Protein AF-A0AAV4HZ82-F1 (afdb_monomer_lite)

Structure (mmCIF, N/CA/C/O backbone):
data_AF-A0AAV4HZ82-F1
#
_entry.id   AF-A0AAV4HZ82-F1
#
loop_
_atom_site.group_PDB
_atom_site.id
_atom_site.type_symbol
_atom_site.label_atom_id
_atom_site.label_alt_id
_atom_site.label_comp_id
_atom_site.label_asym_id
_atom_site.label_entity_id
_atom_site.label_seq_id
_atom_site.pdbx_PDB_ins_code
_atom_site.Cartn_x
_atom_site.Cartn_y
_atom_site.Cartn_z
_atom_site.occupancy
_atom_site.B_iso_or_equiv
_atom_site.auth_seq_id
_atom_site.auth_comp_id
_atom_site.auth_asym_id
_atom_site.auth_atom_id
_atom_site.pdbx_PDB_model_num
ATOM 1 N N . MET A 1 1 ? 0.304 13.715 6.489 1.00 41.97 1 MET A N 1
ATOM 2 C CA . MET A 1 1 ? 0.131 13.708 7.959 1.00 41.97 1 MET A CA 1
ATOM 3 C C . MET A 1 1 ? -0.253 12.299 8.373 1.00 41.97 1 MET A C 1
ATOM 5 O O . MET A 1 1 ? -1.152 11.740 7.761 1.00 41.97 1 MET A O 1
ATOM 9 N N . CYS A 1 2 ? 0.476 11.696 9.315 1.00 39.00 2 CYS A N 1
ATOM 10 C CA . CYS A 1 2 ? 0.215 10.328 9.774 1.00 39.00 2 CYS A CA 1
ATOM 11 C C . CYS A 1 2 ? -1.139 10.253 10.516 1.00 39.00 2 CYS A C 1
ATOM 13 O O . CYS A 1 2 ? -1.370 11.105 11.379 1.00 39.00 2 CYS A O 1
ATOM 15 N N . PRO A 1 3 ? -1.995 9.240 10.267 1.00 57.38 3 PRO A N 1
ATOM 16 C CA . PRO A 1 3 ? -3.282 9.048 10.962 1.00 57.38 3 PRO A CA 1
ATOM 17 C C . PRO A 1 3 ? -3.164 8.968 12.496 1.00 57.38 3 PRO A C 1
ATOM 19 O O . PRO A 1 3 ? -4.107 9.258 13.232 1.00 57.38 3 PRO A O 1
ATOM 22 N N . TYR A 1 4 ? -1.971 8.628 12.982 1.00 49.06 4 TYR A N 1
ATOM 23 C CA . TYR A 1 4 ? -1.605 8.566 14.395 1.00 49.06 4 TYR A CA 1
ATOM 24 C C . TYR A 1 4 ? -1.688 9.912 15.123 1.00 49.06 4 TYR A C 1
ATOM 26 O O . TYR A 1 4 ? -2.013 9.948 16.306 1.00 49.06 4 TYR A O 1
ATOM 34 N N . MET A 1 5 ? -1.453 11.027 14.425 1.00 52.53 5 MET A N 1
ATOM 35 C CA . MET A 1 5 ? -1.506 12.358 15.044 1.00 52.53 5 MET A CA 1
ATOM 36 C C . MET A 1 5 ? -2.944 12.848 15.250 1.00 52.53 5 MET A C 1
ATOM 38 O O . MET A 1 5 ? -3.219 13.529 16.235 1.00 52.53 5 MET A O 1
ATOM 42 N N . TYR A 1 6 ? -3.872 12.455 14.370 1.00 54.09 6 TYR A N 1
ATOM 43 C CA . TYR A 1 6 ? -5.297 12.768 14.523 1.00 54.09 6 TYR A CA 1
ATOM 44 C C . TYR A 1 6 ? -5.910 12.021 15.712 1.00 54.09 6 TYR A C 1
ATOM 46 O O . TYR A 1 6 ? -6.652 12.609 16.492 1.00 54.09 6 TYR A O 1
ATOM 54 N N . ASN A 1 7 ? -5.527 10.759 15.920 1.00 55.31 7 ASN A N 1
ATOM 55 C CA . ASN A 1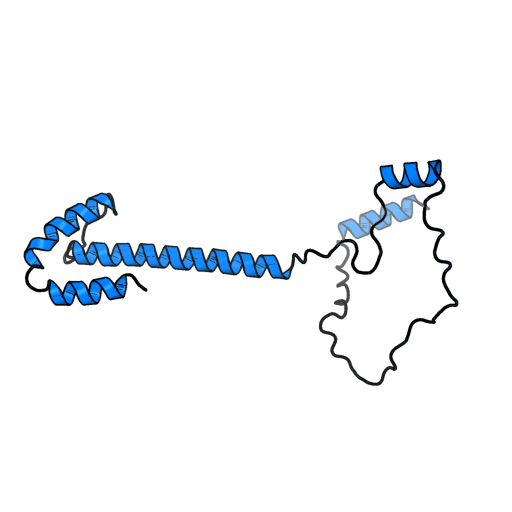 7 ? -5.998 9.976 17.061 1.00 55.31 7 ASN A CA 1
ATOM 56 C C . ASN A 1 7 ? -5.443 10.492 18.395 1.00 55.31 7 ASN A C 1
ATOM 58 O O . ASN A 1 7 ? -6.182 10.535 19.371 1.00 55.31 7 ASN A O 1
ATOM 62 N N . PHE A 1 8 ? -4.190 10.951 18.459 1.00 54.66 8 PHE A N 1
ATOM 63 C CA . PHE A 1 8 ? -3.612 11.454 19.714 1.00 54.66 8 PHE A CA 1
ATOM 64 C C . PHE A 1 8 ? -4.303 12.735 20.219 1.00 54.66 8 PHE A C 1
ATOM 66 O O . PHE A 1 8 ? -4.515 12.899 21.419 1.00 54.66 8 PHE A O 1
ATOM 73 N N . LEU A 1 9 ? -4.708 13.623 19.304 1.00 52.38 9 LEU A N 1
ATOM 74 C CA . LEU A 1 9 ? -5.463 14.836 19.637 1.00 52.38 9 LEU A CA 1
ATOM 75 C C . LEU A 1 9 ? -6.944 14.544 19.927 1.00 52.38 9 LEU A C 1
ATOM 77 O O . LEU A 1 9 ? -7.509 15.136 20.843 1.00 52.38 9 LEU A O 1
ATOM 81 N N . TYR A 1 10 ? -7.556 13.598 19.209 1.00 55.47 10 TYR A N 1
ATOM 82 C CA . TYR A 1 10 ? -8.950 13.195 19.424 1.00 55.47 10 TYR A CA 1
ATOM 83 C C . TYR A 1 10 ? -9.133 12.434 20.749 1.00 55.47 10 TYR A C 1
ATOM 85 O O . TYR A 1 10 ? -10.055 12.724 21.502 1.00 55.47 10 TYR A O 1
ATOM 93 N N . THR A 1 11 ? -8.197 11.548 21.111 1.00 56.03 11 THR A N 1
ATOM 94 C CA . THR A 1 11 ? -8.237 10.800 22.386 1.00 56.03 11 THR A CA 1
ATOM 95 C C . THR A 1 11 ? -8.098 11.733 23.597 1.00 56.03 11 THR A C 1
ATOM 97 O O . THR A 1 11 ? -8.746 11.520 24.614 1.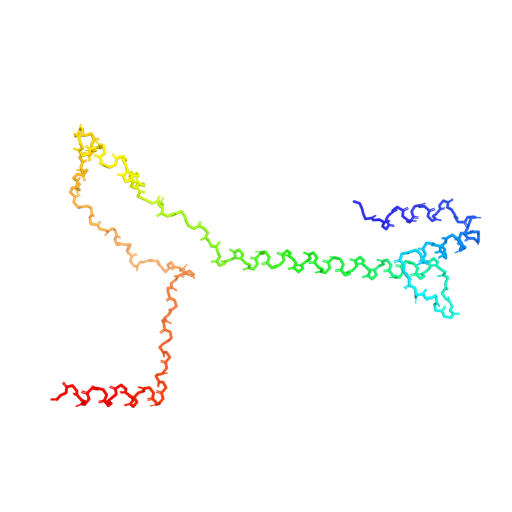00 56.03 11 THR A O 1
ATOM 100 N N . ARG A 1 12 ? -7.322 12.823 23.481 1.00 58.78 12 ARG A N 1
ATOM 101 C CA . ARG A 1 12 ? -7.175 13.822 24.555 1.00 58.78 12 ARG A CA 1
ATOM 102 C C . ARG A 1 12 ? -8.431 14.681 24.761 1.00 58.78 12 ARG A C 1
ATOM 104 O O . ARG A 1 12 ? -8.634 15.181 25.860 1.00 58.78 12 ARG A O 1
ATOM 111 N N . LEU A 1 13 ? -9.260 14.849 23.727 1.00 55.94 13 LEU A N 1
ATOM 112 C CA . LEU A 1 13 ? -10.523 15.598 23.790 1.00 55.94 13 LEU A CA 1
ATOM 113 C C . LEU A 1 13 ? -11.740 14.716 24.140 1.00 55.94 13 LEU A C 1
ATOM 115 O O . LEU A 1 13 ? -12.735 15.243 24.624 1.00 55.94 13 LEU A O 1
ATOM 119 N N . LEU A 1 14 ? -11.659 13.393 23.949 1.00 57.38 14 LEU A N 1
ATOM 120 C CA . LEU A 1 14 ? -12.738 12.420 24.211 1.00 57.38 14 LEU A CA 1
ATOM 121 C C . LEU A 1 14 ? -12.514 11.518 25.433 1.00 57.38 14 LEU A C 1
ATOM 123 O O . LEU A 1 14 ? -13.230 10.536 25.599 1.00 57.38 14 LEU A O 1
ATOM 127 N N . GLN A 1 15 ? -11.566 11.846 26.314 1.00 58.09 15 GLN A N 1
ATOM 128 C CA . GLN A 1 15 ? -11.259 11.051 27.515 1.00 58.09 15 GLN A CA 1
ATOM 129 C C . GLN A 1 15 ? -12.496 10.768 28.397 1.00 58.09 15 GLN A C 1
ATOM 131 O O . GLN A 1 15 ? -12.548 9.739 29.060 1.00 58.09 15 GLN A O 1
ATOM 136 N N . HIS A 1 16 ? -13.506 11.644 28.378 1.00 58.19 16 HIS A N 1
ATOM 137 C CA . HIS A 1 16 ? -14.744 11.493 29.156 1.00 58.19 16 HIS A CA 1
ATOM 138 C C . HIS A 1 16 ? -15.820 10.605 28.507 1.00 58.19 16 HIS A C 1
ATOM 140 O O . HIS A 1 16 ? -16.823 10.334 29.150 1.00 58.19 16 HIS A O 1
ATOM 146 N N . PHE A 1 17 ? -15.629 10.153 27.263 1.00 57.34 17 PHE A N 1
ATOM 147 C CA . PHE A 1 17 ? -16.587 9.317 26.518 1.00 57.34 17 PHE A CA 1
ATOM 148 C C . PHE A 1 17 ? -16.058 7.898 26.254 1.00 57.34 17 PHE A C 1
ATOM 150 O O . PHE A 1 17 ? -16.637 7.149 25.472 1.00 57.34 17 PHE A O 1
ATOM 157 N N . LEU A 1 18 ? -14.924 7.535 26.864 1.00 60.12 18 LEU A N 1
ATOM 158 C CA . LEU A 1 18 ? -14.208 6.299 26.547 1.00 60.12 18 LEU A CA 1
ATOM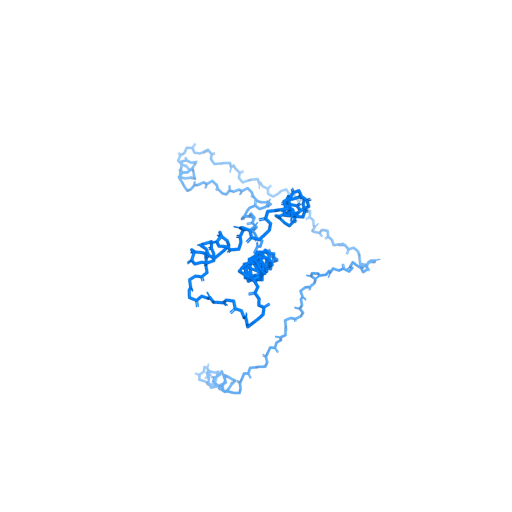 159 C C . LEU A 1 18 ? -14.993 5.033 26.913 1.00 60.12 18 LEU A C 1
ATOM 161 O O . LEU A 1 18 ? -14.929 4.070 26.153 1.00 60.12 18 LEU A O 1
ATOM 165 N N . GLU A 1 19 ? -15.764 5.049 28.000 1.00 56.62 19 GLU A N 1
ATOM 166 C CA . GLU A 1 19 ? -16.558 3.891 28.442 1.00 56.62 19 GLU A CA 1
ATOM 167 C C . GLU A 1 19 ? -17.698 3.560 27.460 1.00 56.62 19 GLU A C 1
ATOM 169 O O . GLU A 1 19 ? -17.884 2.396 27.120 1.00 56.62 19 GLU A O 1
ATOM 174 N N . ASP A 1 20 ? -18.354 4.570 26.878 1.00 61.81 20 ASP A N 1
ATOM 175 C CA . ASP A 1 20 ? -19.425 4.383 25.880 1.00 61.81 20 ASP A CA 1
ATOM 176 C C . ASP A 1 20 ? -18.898 4.064 24.467 1.00 61.81 20 ASP A C 1
ATOM 178 O O . ASP A 1 20 ? -19.662 3.733 23.556 1.00 61.81 20 ASP A O 1
ATOM 182 N N . THR A 1 21 ? -17.587 4.191 24.232 1.00 72.31 21 THR A N 1
ATOM 183 C CA . THR A 1 21 ? -17.022 3.982 22.890 1.00 72.31 21 THR A CA 1
ATOM 184 C C . THR A 1 21 ? -16.688 2.530 22.572 1.00 72.31 21 THR A C 1
ATOM 186 O O . THR A 1 21 ? -16.540 2.211 21.391 1.00 72.31 21 THR A O 1
ATOM 189 N N . ASP A 1 22 ? -16.583 1.639 23.561 1.00 80.62 22 ASP A N 1
ATOM 190 C CA . ASP A 1 22 ? -16.104 0.268 23.329 1.00 80.62 22 ASP A CA 1
ATOM 191 C C . ASP A 1 22 ? -17.068 -0.552 22.445 1.00 80.62 22 ASP A C 1
ATOM 193 O O . ASP A 1 22 ? -16.632 -1.215 21.503 1.00 80.62 22 ASP A O 1
ATOM 197 N N . GLU A 1 23 ? -18.387 -0.376 22.606 1.00 82.19 23 GLU A N 1
ATOM 198 C CA . GLU A 1 23 ? -19.404 -0.980 21.723 1.00 82.19 23 GLU A CA 1
ATOM 199 C C . GLU A 1 23 ? -19.315 -0.484 20.265 1.00 82.19 23 GLU A C 1
ATOM 201 O O . GLU A 1 23 ? -19.648 -1.193 19.307 1.00 82.19 23 GLU A O 1
ATOM 206 N N . LEU A 1 24 ? -18.884 0.766 20.058 1.00 83.06 24 LEU A N 1
ATOM 207 C CA . LEU A 1 24 ? -18.675 1.315 18.715 1.00 83.06 24 LEU A CA 1
ATOM 208 C C . LEU A 1 24 ? -17.424 0.710 18.070 1.00 83.06 24 LEU A C 1
ATOM 210 O O . LEU A 1 24 ? -17.435 0.413 16.870 1.00 83.06 24 LEU A O 1
ATOM 214 N N . TRP A 1 25 ? -16.368 0.496 18.860 1.00 86.12 25 TRP A N 1
ATOM 215 C CA . TRP A 1 25 ? -15.159 -0.195 18.413 1.00 86.12 25 TRP A CA 1
ATOM 216 C C . TRP A 1 25 ? -15.438 -1.655 18.069 1.00 86.12 25 TRP A C 1
ATOM 218 O O . TRP A 1 25 ? -14.931 -2.123 17.052 1.00 86.12 25 TRP A O 1
ATOM 228 N N . GLU A 1 26 ? -16.304 -2.340 18.818 1.00 86.12 26 GLU A N 1
ATOM 229 C CA . GLU A 1 26 ? -16.758 -3.691 18.479 1.00 86.12 26 GLU A CA 1
ATOM 230 C C . GLU A 1 26 ? -17.369 -3.737 17.071 1.00 86.12 26 GLU A C 1
ATOM 232 O O . GLU A 1 26 ? -16.913 -4.495 16.210 1.00 86.12 26 GLU A O 1
ATOM 237 N N . LYS A 1 27 ? -18.359 -2.878 16.789 1.00 86.25 27 LYS A N 1
ATOM 238 C CA . LYS A 1 27 ? -19.019 -2.814 15.469 1.00 86.25 27 LYS A CA 1
ATOM 239 C C . LYS A 1 27 ? -18.022 -2.524 14.346 1.00 86.25 27 LYS A C 1
ATOM 241 O O . LYS A 1 27 ? -18.116 -3.097 13.256 1.00 86.25 27 LYS A O 1
ATOM 246 N N . LEU A 1 28 ? -17.051 -1.646 14.601 1.00 85.88 28 LEU A N 1
ATOM 247 C CA . LEU A 1 28 ? -15.992 -1.328 13.648 1.00 85.88 28 LEU A CA 1
ATOM 248 C C . LEU A 1 28 ? -15.066 -2.529 13.403 1.00 85.88 28 LEU A C 1
ATOM 250 O O . LEU A 1 28 ? -14.759 -2.841 12.251 1.00 85.88 28 LEU A O 1
ATOM 254 N N . CYS A 1 29 ? -14.664 -3.229 14.462 1.00 87.88 29 CYS A N 1
ATOM 255 C CA . CYS A 1 29 ? -13.838 -4.431 14.392 1.00 87.88 29 CYS A CA 1
ATOM 256 C C . CYS A 1 29 ? -14.543 -5.564 13.643 1.00 87.88 29 CYS A C 1
ATOM 258 O O . CYS A 1 29 ? -13.939 -6.176 12.762 1.00 87.88 29 CYS A O 1
ATOM 260 N N . GLN A 1 30 ? -15.832 -5.791 13.899 1.00 87.94 30 GLN A N 1
ATOM 261 C CA . GLN A 1 30 ? -16.632 -6.779 13.169 1.00 87.94 30 GLN A CA 1
ATOM 262 C C . GLN A 1 30 ? -16.693 -6.478 11.659 1.00 87.94 30 GLN A C 1
ATOM 264 O O . GLN A 1 30 ? -16.678 -7.401 10.836 1.00 87.94 30 GLN A O 1
ATOM 269 N N . ARG A 1 31 ? -16.717 -5.192 11.276 1.00 88.06 31 ARG A N 1
ATOM 270 C CA . ARG A 1 31 ? -16.705 -4.752 9.872 1.00 88.06 31 ARG A CA 1
ATOM 271 C C . ARG A 1 31 ? -15.332 -4.918 9.219 1.00 88.06 31 ARG A C 1
ATOM 273 O O . ARG A 1 31 ? -15.235 -5.498 8.137 1.00 88.06 31 ARG A O 1
ATOM 280 N N . ASP A 1 32 ? -14.287 -4.397 9.856 1.00 86.06 32 ASP A N 1
ATOM 281 C CA . ASP A 1 32 ? -12.958 -4.253 9.252 1.00 86.06 32 ASP A CA 1
ATOM 282 C C . ASP A 1 32 ? -12.075 -5.501 9.430 1.00 86.06 32 ASP A C 1
ATOM 284 O O . ASP A 1 32 ? -11.173 -5.739 8.617 1.00 86.06 32 ASP A O 1
ATOM 288 N N . PHE 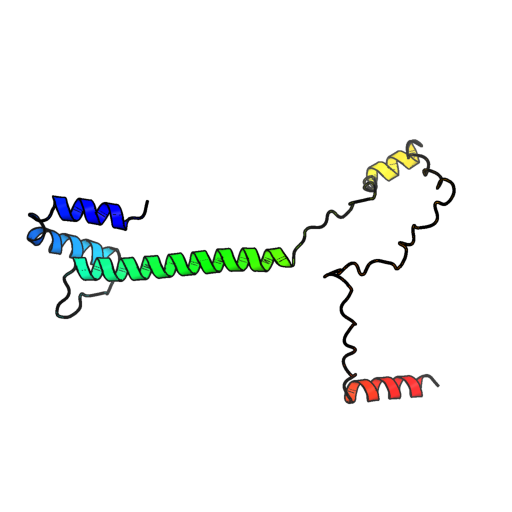A 1 33 ? -12.319 -6.295 10.476 1.00 88.00 33 PHE A N 1
ATOM 289 C CA . PHE A 1 33 ? -11.522 -7.454 10.880 1.00 88.00 33 PHE A CA 1
ATOM 290 C C . PHE A 1 33 ? -12.419 -8.659 11.213 1.00 88.00 33 PHE A C 1
ATOM 292 O O . PHE A 1 33 ? -12.470 -9.163 12.337 1.00 88.00 33 PHE A O 1
ATOM 299 N N . ARG A 1 34 ? -13.126 -9.154 10.193 1.00 86.62 34 ARG A N 1
ATOM 300 C CA . ARG A 1 34 ? -14.032 -10.308 10.303 1.00 86.62 34 ARG A CA 1
ATOM 301 C C . ARG A 1 34 ? -13.363 -11.525 10.950 1.00 86.62 34 ARG A C 1
ATOM 303 O O . ARG A 1 34 ? -12.308 -11.966 10.500 1.00 86.62 34 ARG A O 1
ATOM 310 N N . GLY A 1 35 ? -14.024 -12.092 11.960 1.00 83.88 35 GLY A N 1
ATOM 311 C CA . GLY A 1 35 ? -13.589 -13.320 12.634 1.00 83.88 35 GLY A CA 1
ATOM 312 C C . GLY A 1 35 ? -12.418 -13.143 13.601 1.00 83.88 35 GLY A C 1
ATOM 313 O O . GLY A 1 35 ? -11.851 -14.135 14.044 1.00 83.88 35 GLY A O 1
ATOM 314 N N . SER A 1 36 ? -12.040 -11.905 13.922 1.00 81.06 36 SER A N 1
ATOM 315 C CA . SER A 1 36 ? -11.073 -11.636 14.982 1.00 81.06 36 SER A CA 1
ATOM 316 C C . SER A 1 36 ? -11.789 -11.203 16.258 1.00 81.06 36 SER A C 1
ATOM 318 O O . SER A 1 36 ? -12.818 -10.536 16.191 1.00 81.06 36 SER A O 1
ATOM 320 N N . GLN A 1 37 ? -11.255 -11.636 17.396 1.00 81.62 37 GLN A N 1
ATOM 321 C CA . GLN A 1 37 ? -11.765 -11.352 18.734 1.00 81.62 37 GLN A CA 1
ATOM 322 C C . GLN A 1 37 ? -10.656 -10.683 19.558 1.00 81.62 37 GLN A C 1
ATOM 324 O O . GLN A 1 37 ? -9.474 -10.911 19.250 1.00 81.62 37 GLN A O 1
ATOM 329 N N . PRO A 1 38 ? -11.014 -9.860 20.554 1.00 84.19 38 PRO A N 1
ATOM 330 C CA . PRO A 1 38 ? -10.058 -9.337 21.513 1.00 84.19 38 PRO A CA 1
ATOM 331 C C . PRO A 1 38 ? -9.453 -10.478 22.337 1.00 84.19 38 PRO A C 1
ATOM 333 O O . PRO A 1 38 ? -10.063 -11.531 22.534 1.00 84.19 38 PRO A O 1
ATOM 336 N N . GLU A 1 39 ? -8.211 -10.284 22.764 1.00 84.88 39 GLU A N 1
ATOM 337 C CA . GLU A 1 39 ? -7.507 -11.196 23.668 1.00 84.88 39 GLU A CA 1
ATOM 338 C C . GLU A 1 39 ? -8.043 -11.057 25.111 1.00 84.88 39 GLU A C 1
ATOM 340 O O . GLU A 1 39 ? -8.751 -10.097 25.406 1.00 84.88 39 GLU A O 1
ATOM 345 N N . GLU A 1 40 ? -7.730 -11.993 26.022 1.00 77.44 40 GLU A N 1
ATOM 346 C CA . GLU A 1 40 ? -8.404 -12.139 27.338 1.00 77.44 40 GLU A CA 1
ATOM 347 C C . GLU A 1 40 ? -8.402 -10.887 28.243 1.00 77.44 40 GLU A C 1
ATOM 349 O O . GLU A 1 40 ? -9.186 -10.827 29.187 1.00 77.44 40 GLU A O 1
ATOM 354 N N . MET A 1 41 ? -7.578 -9.874 27.955 1.00 78.38 41 MET A N 1
ATOM 355 C CA . MET A 1 41 ? -7.547 -8.584 28.663 1.00 78.38 41 MET A CA 1
ATOM 356 C C . MET A 1 41 ? -7.486 -7.368 27.714 1.00 78.38 41 MET A C 1
ATOM 358 O O . MET A 1 41 ? -7.045 -6.298 28.123 1.00 78.38 41 MET A O 1
ATOM 362 N N . GLU A 1 42 ? -7.872 -7.523 26.444 1.00 81.94 42 GLU A N 1
ATOM 363 C CA . GLU A 1 42 ? -7.797 -6.465 25.424 1.00 81.94 42 GLU A CA 1
ATOM 364 C C . GLU A 1 42 ? -9.178 -5.815 25.218 1.00 81.94 42 GLU A C 1
ATOM 366 O O . GLU A 1 42 ? -10.177 -6.506 25.025 1.00 81.94 42 GLU A O 1
ATOM 371 N N . GLN A 1 43 ? -9.253 -4.481 25.216 1.00 86.38 43 GLN A N 1
ATOM 372 C CA . GLN A 1 43 ? -10.478 -3.771 24.803 1.00 86.38 43 GLN A CA 1
ATOM 373 C C . GLN A 1 43 ? -10.647 -3.808 23.274 1.00 86.38 43 GLN A C 1
ATOM 375 O O . GLN A 1 43 ? -9.660 -3.882 22.532 1.00 86.38 43 GLN A O 1
ATOM 380 N N . TRP A 1 44 ? -11.873 -3.651 22.755 1.00 86.50 44 TRP A N 1
ATOM 381 C CA . TRP A 1 44 ? -12.111 -3.627 21.300 1.00 86.50 44 TRP A CA 1
ATOM 382 C C . TRP A 1 44 ? -11.309 -2.531 20.595 1.00 86.50 44 TRP A C 1
ATOM 384 O O . TRP A 1 44 ? -10.813 -2.716 19.477 1.00 86.50 44 TRP A O 1
ATOM 394 N N . ARG A 1 45 ? -11.124 -1.394 21.271 1.00 85.62 45 ARG A N 1
ATOM 395 C CA . ARG A 1 45 ? -10.266 -0.299 20.809 1.00 85.62 45 ARG A CA 1
ATOM 396 C C . ARG A 1 45 ? -8.801 -0.716 20.655 1.00 85.62 45 ARG A C 1
ATOM 398 O O . ARG A 1 45 ? -8.155 -0.355 19.669 1.00 85.62 45 ARG A O 1
ATOM 405 N N . GLU A 1 46 ? -8.255 -1.424 21.636 1.00 85.19 46 GLU A N 1
ATOM 406 C CA . GLU A 1 46 ? -6.854 -1.860 21.636 1.00 85.19 46 GLU A CA 1
ATOM 407 C C . GLU A 1 46 ? -6.610 -2.880 20.526 1.00 85.19 46 GLU A C 1
ATOM 409 O O . GLU A 1 46 ? -5.687 -2.717 19.719 1.00 85.19 46 GLU A O 1
ATOM 414 N N . MET A 1 47 ? -7.545 -3.819 20.383 1.00 88.00 47 MET A N 1
ATOM 415 C CA . MET A 1 47 ? -7.578 -4.782 19.291 1.00 88.00 47 MET A CA 1
ATOM 416 C C . MET A 1 47 ? -7.589 -4.086 17.921 1.00 88.00 47 MET A C 1
ATOM 418 O O . MET A 1 47 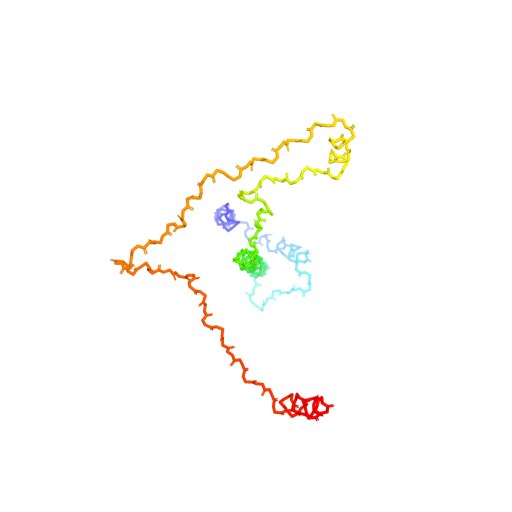? -6.799 -4.442 17.036 1.00 88.00 47 MET A O 1
ATOM 422 N N . TYR A 1 48 ? -8.434 -3.061 17.738 1.00 87.44 48 TYR A N 1
ATOM 423 C CA . TYR A 1 48 ? -8.471 -2.276 16.501 1.00 87.44 48 TYR A CA 1
ATOM 424 C C . TYR A 1 48 ? -7.112 -1.644 16.207 1.00 87.44 48 TYR A C 1
ATOM 426 O O . TYR A 1 48 ? -6.598 -1.775 15.097 1.00 87.44 48 TYR A O 1
ATOM 434 N N . LEU A 1 49 ? -6.507 -0.971 17.190 1.00 86.94 49 LEU A N 1
ATOM 435 C CA . LEU A 1 49 ? -5.222 -0.292 17.016 1.00 86.94 49 LEU A CA 1
ATOM 436 C C . LEU A 1 49 ? -4.109 -1.273 16.648 1.00 86.94 49 LEU A C 1
ATOM 438 O O . LEU A 1 49 ? -3.336 -1.000 15.725 1.00 86.94 49 LEU A O 1
ATOM 442 N N . ARG A 1 50 ? -4.050 -2.430 17.311 1.00 89.06 50 ARG A N 1
ATOM 443 C CA . ARG A 1 50 ? -3.089 -3.492 17.000 1.00 89.06 50 ARG A CA 1
ATOM 444 C C . ARG A 1 50 ? -3.252 -3.986 15.565 1.00 89.06 50 ARG A C 1
ATOM 446 O O . ARG A 1 50 ? -2.296 -3.949 14.787 1.00 89.06 50 ARG A O 1
ATOM 453 N N . LYS A 1 51 ? -4.469 -4.369 15.170 1.00 89.38 51 LYS A N 1
ATOM 454 C CA . LYS A 1 51 ? -4.762 -4.860 13.813 1.00 89.38 51 LYS A CA 1
ATOM 455 C C . LYS A 1 51 ? -4.563 -3.792 12.739 1.00 89.38 51 LYS A C 1
ATOM 457 O O . LYS A 1 51 ? -4.066 -4.089 11.649 1.00 89.38 51 LYS A O 1
ATOM 462 N N . HIS A 1 52 ? -4.913 -2.547 13.038 1.00 88.50 52 HIS A N 1
ATOM 463 C CA . HIS A 1 52 ? -4.690 -1.410 12.155 1.00 88.50 52 HIS A CA 1
ATOM 464 C C . HIS A 1 52 ? -3.191 -1.169 11.941 1.00 88.50 52 HIS A C 1
ATOM 466 O O . HIS A 1 52 ? -2.750 -1.010 10.804 1.00 88.50 52 HIS A O 1
ATOM 472 N N . ASN A 1 53 ? -2.388 -1.225 13.005 1.00 89.12 53 ASN A N 1
ATOM 473 C CA . ASN A 1 53 ? -0.934 -1.116 12.914 1.00 89.12 53 ASN A CA 1
ATOM 474 C C . ASN A 1 53 ? -0.319 -2.255 12.106 1.00 89.12 53 ASN A C 1
ATOM 476 O O . ASN A 1 53 ? 0.510 -2.001 11.237 1.00 89.12 53 ASN A O 1
ATOM 480 N N . GLU A 1 54 ? -0.748 -3.498 12.324 1.00 90.94 54 GLU A N 1
ATOM 481 C CA . GLU A 1 54 ? -0.296 -4.636 11.517 1.00 90.94 54 GLU A CA 1
ATOM 482 C C . GLU A 1 54 ? -0.592 -4.434 10.021 1.00 90.94 54 GLU A C 1
ATOM 484 O O . GLU A 1 54 ? 0.254 -4.730 9.171 1.00 90.94 54 GLU A O 1
ATOM 489 N N . ARG A 1 55 ? -1.786 -3.924 9.683 1.00 93.44 55 ARG A N 1
ATOM 490 C CA . ARG A 1 55 ? -2.181 -3.603 8.301 1.00 93.44 55 ARG A CA 1
ATOM 491 C C . ARG A 1 55 ? -1.296 -2.503 7.713 1.00 93.44 55 ARG A C 1
ATOM 493 O O . ARG A 1 55 ? -0.796 -2.673 6.601 1.00 93.44 55 ARG A O 1
ATOM 500 N N . GLU A 1 56 ? -1.067 -1.423 8.455 1.00 92.88 56 GLU A N 1
ATOM 501 C CA . GLU A 1 56 ? -0.235 -0.303 8.006 1.00 92.88 56 GLU A CA 1
ATOM 502 C C . GLU A 1 56 ? 1.225 -0.733 7.811 1.00 92.88 56 GLU A C 1
ATOM 504 O O . GLU A 1 56 ? 1.827 -0.447 6.780 1.00 92.88 56 GLU A O 1
ATOM 509 N N . MET A 1 57 ? 1.775 -1.527 8.731 1.00 94.31 57 MET A N 1
ATOM 510 C CA . MET A 1 57 ? 3.127 -2.084 8.615 1.00 94.31 57 MET A CA 1
ATOM 511 C C . MET A 1 57 ? 3.280 -2.964 7.368 1.00 94.31 57 MET A C 1
ATOM 513 O O . MET A 1 57 ? 4.270 -2.856 6.640 1.00 94.31 57 MET A O 1
ATOM 517 N N . LYS A 1 58 ? 2.286 -3.813 7.070 1.00 95.38 58 LYS A N 1
ATOM 518 C CA . LYS A 1 58 ? 2.265 -4.610 5.831 1.00 95.38 58 LYS A CA 1
ATOM 519 C C . LYS A 1 58 ? 2.206 -3.719 4.592 1.00 95.38 58 LYS A C 1
ATOM 521 O O . LYS A 1 58 ? 2.918 -3.986 3.624 1.00 95.38 58 LYS A O 1
ATOM 526 N N . TYR A 1 59 ? 1.390 -2.668 4.626 1.00 94.62 59 TYR A N 1
ATOM 527 C CA . TYR A 1 59 ? 1.268 -1.718 3.526 1.00 94.62 59 TYR A CA 1
ATOM 528 C C . TYR A 1 59 ? 2.582 -0.970 3.264 1.00 94.62 59 TYR A C 1
ATOM 530 O O . TYR A 1 59 ? 3.044 -0.929 2.122 1.00 94.62 59 TYR A O 1
ATOM 538 N N . GLN A 1 60 ? 3.240 -0.461 4.309 1.00 95.19 60 GLN A N 1
ATOM 539 C CA . GLN A 1 60 ? 4.538 0.208 4.178 1.00 95.19 60 GLN A CA 1
ATOM 540 C C . GLN A 1 60 ? 5.609 -0.744 3.638 1.00 95.19 60 GLN A C 1
ATOM 542 O O . GLN A 1 60 ? 6.299 -0.410 2.675 1.00 95.19 60 GLN A O 1
ATOM 547 N N . LYS A 1 61 ? 5.673 -1.982 4.144 1.00 96.56 61 LYS A N 1
ATOM 548 C CA . LYS A 1 61 ? 6.591 -3.004 3.619 1.00 96.56 61 LYS A CA 1
ATOM 549 C C . LYS A 1 61 ? 6.348 -3.305 2.136 1.00 96.56 61 LYS A C 1
ATOM 551 O O . LYS A 1 61 ? 7.299 -3.463 1.365 1.00 96.56 61 LYS A O 1
ATOM 556 N N . LEU A 1 62 ? 5.087 -3.389 1.707 1.00 96.44 62 LEU A N 1
ATOM 557 C CA . LEU A 1 62 ? 4.746 -3.593 0.297 1.00 96.44 62 LEU A CA 1
ATOM 558 C C . LEU A 1 62 ? 5.197 -2.401 -0.554 1.00 96.44 62 LEU A C 1
ATOM 560 O O . LEU A 1 62 ? 5.828 -2.594 -1.594 1.00 96.44 62 LEU A O 1
ATOM 564 N N . LYS A 1 63 ? 4.945 -1.179 -0.082 1.00 95.94 63 LYS A N 1
ATOM 565 C CA . LYS A 1 63 ? 5.368 0.061 -0.739 1.00 95.94 63 LYS A CA 1
ATOM 566 C C . LYS A 1 63 ? 6.889 0.129 -0.911 1.00 95.94 63 LYS A C 1
ATOM 568 O O . LYS A 1 63 ? 7.363 0.463 -1.996 1.00 95.94 63 LYS A O 1
ATOM 573 N N . GLU A 1 64 ? 7.652 -0.240 0.114 1.00 96.19 64 GLU A N 1
ATOM 574 C CA . GLU A 1 64 ? 9.119 -0.336 0.066 1.00 96.19 64 GLU A CA 1
ATOM 575 C C . GLU A 1 64 ? 9.609 -1.435 -0.890 1.00 96.19 64 GLU A C 1
ATOM 577 O O . GLU A 1 64 ? 10.599 -1.279 -1.611 1.00 96.19 64 GLU A O 1
ATOM 582 N N . THR A 1 65 ? 8.899 -2.561 -0.948 1.00 95.31 65 THR A N 1
ATOM 583 C CA . THR A 1 65 ? 9.212 -3.645 -1.890 1.00 95.31 65 THR A CA 1
ATOM 584 C C . THR A 1 65 ? 9.003 -3.184 -3.333 1.00 95.31 65 THR A C 1
ATOM 586 O O . THR A 1 65 ? 9.869 -3.385 -4.186 1.00 95.31 65 THR A O 1
ATOM 589 N N . MET A 1 66 ? 7.886 -2.504 -3.607 1.00 93.31 66 MET A N 1
ATOM 590 C CA . MET A 1 66 ? 7.597 -1.924 -4.918 1.00 93.31 66 MET A CA 1
ATOM 591 C C . MET A 1 66 ? 8.653 -0.886 -5.307 1.00 93.31 66 MET A C 1
ATOM 593 O O . MET A 1 66 ? 9.250 -1.005 -6.378 1.00 93.31 66 MET A O 1
ATOM 597 N N . SER A 1 67 ? 8.955 0.079 -4.433 1.00 93.25 67 SER A N 1
ATOM 598 C CA . SER A 1 67 ? 9.955 1.115 -4.721 1.00 93.25 67 SER A CA 1
ATOM 599 C C . SER A 1 67 ? 11.342 0.518 -4.968 1.00 93.25 67 SER A C 1
ATOM 601 O O . SER A 1 67 ? 11.984 0.836 -5.970 1.00 93.25 67 SER A O 1
ATOM 603 N N . SER A 1 68 ? 11.783 -0.421 -4.128 1.00 89.38 68 SER A N 1
ATOM 604 C CA . SER A 1 68 ? 13.081 -1.078 -4.299 1.00 89.38 68 SER A CA 1
ATOM 605 C C . SER A 1 68 ? 13.149 -1.922 -5.574 1.00 89.38 68 SER A C 1
ATOM 607 O O . SER A 1 68 ? 14.181 -1.917 -6.246 1.00 89.38 68 SER A O 1
ATOM 609 N N . SER A 1 69 ? 12.068 -2.608 -5.962 1.00 87.94 69 SER A N 1
ATOM 610 C CA . SER A 1 69 ? 12.009 -3.347 -7.231 1.00 87.94 69 SER A CA 1
ATOM 611 C C . SER A 1 69 ? 12.119 -2.432 -8.456 1.00 87.94 69 SER A C 1
ATOM 613 O O . SER A 1 69 ? 12.839 -2.766 -9.398 1.00 87.94 69 SER A O 1
ATOM 615 N N . ILE A 1 70 ? 11.489 -1.252 -8.418 1.00 87.75 70 ILE A N 1
ATOM 616 C CA . ILE A 1 70 ? 11.575 -0.244 -9.482 1.00 87.75 70 ILE A CA 1
ATOM 617 C C . ILE A 1 70 ? 13.018 0.256 -9.607 1.00 87.75 70 ILE A C 1
ATOM 619 O O . ILE A 1 70 ? 13.584 0.220 -10.698 1.00 87.75 70 ILE A O 1
ATOM 623 N N . VAL A 1 71 ? 13.649 0.630 -8.490 1.00 83.25 71 VAL A N 1
ATOM 624 C CA . VAL A 1 71 ? 15.044 1.102 -8.465 1.00 83.25 71 VAL A CA 1
ATOM 625 C C . VAL A 1 71 ? 16.009 0.020 -8.966 1.00 83.25 71 VAL A C 1
ATOM 627 O O . VAL A 1 71 ? 16.867 0.282 -9.812 1.00 83.25 71 VAL A O 1
ATOM 630 N N . LYS A 1 72 ? 15.847 -1.229 -8.508 1.00 82.81 72 LYS A N 1
ATOM 631 C CA . LYS A 1 72 ? 16.661 -2.368 -8.966 1.00 82.81 72 LYS A CA 1
ATOM 632 C C . LYS A 1 72 ? 16.466 -2.650 -10.459 1.00 82.81 72 LYS A C 1
ATOM 634 O O . LYS A 1 72 ? 17.441 -2.927 -11.152 1.00 82.81 72 LYS A O 1
ATOM 639 N N . GLY A 1 73 ? 15.236 -2.557 -10.966 1.00 75.62 73 GLY A N 1
ATOM 640 C CA . GLY A 1 73 ? 14.915 -2.756 -12.382 1.00 75.62 73 GLY A CA 1
ATOM 641 C C . GLY A 1 73 ? 15.428 -1.641 -13.300 1.00 75.62 73 GLY A C 1
ATOM 642 O O . GLY A 1 73 ? 15.734 -1.902 -14.465 1.00 75.62 73 GLY A O 1
ATOM 643 N N . GLN A 1 74 ? 15.569 -0.420 -12.780 1.00 67.75 74 GLN A N 1
ATOM 644 C CA . GLN A 1 74 ? 16.093 0.734 -13.515 1.00 67.75 74 GLN A CA 1
ATOM 645 C C . GLN A 1 74 ? 17.614 0.685 -13.725 1.00 67.75 74 GLN A C 1
ATOM 647 O O . GLN A 1 74 ? 18.094 1.193 -14.736 1.00 67.75 74 GLN A O 1
ATOM 652 N N . SER A 1 75 ? 18.386 0.041 -12.839 1.00 62.72 75 SER A N 1
ATOM 653 C CA . SER A 1 75 ? 19.859 0.047 -12.939 1.00 62.72 75 SER A CA 1
ATOM 654 C C . SER A 1 75 ? 20.408 -0.700 -14.170 1.00 62.72 75 SER A C 1
ATOM 656 O O . SER A 1 75 ? 21.500 -0.381 -14.643 1.00 62.72 75 SER A O 1
ATOM 658 N N . GLY A 1 76 ? 19.641 -1.647 -14.732 1.00 63.88 76 GLY A N 1
ATOM 659 C CA . GLY A 1 76 ? 20.029 -2.444 -15.906 1.00 63.88 76 GLY A CA 1
ATOM 660 C C . GLY A 1 76 ? 19.283 -2.124 -17.208 1.00 63.88 76 GLY A C 1
ATOM 661 O O . GLY A 1 76 ? 19.770 -2.465 -18.284 1.00 63.88 76 GLY A O 1
ATOM 662 N N . ARG A 1 77 ? 18.118 -1.465 -17.151 1.00 62.50 77 ARG A N 1
ATOM 663 C CA . ARG A 1 77 ? 17.312 -1.125 -18.338 1.00 62.50 77 ARG A CA 1
ATOM 664 C C . ARG A 1 77 ? 17.510 0.340 -18.708 1.00 62.50 77 ARG A C 1
ATOM 666 O O . ARG A 1 77 ? 16.657 1.182 -18.449 1.00 62.50 77 ARG A O 1
ATOM 673 N N . LYS A 1 78 ? 18.644 0.650 -19.332 1.00 68.50 78 LYS A N 1
ATOM 674 C CA . LYS A 1 78 ? 18.826 1.951 -19.985 1.00 68.50 78 LYS A CA 1
ATOM 675 C C . LYS A 1 78 ? 18.107 1.902 -21.331 1.00 68.50 78 LYS A C 1
ATOM 677 O O . LYS A 1 78 ? 18.531 1.164 -22.216 1.00 68.50 78 LYS A O 1
ATOM 682 N N . ALA A 1 79 ? 17.027 2.664 -21.485 1.00 73.44 79 ALA A N 1
ATOM 683 C CA . ALA A 1 79 ? 16.481 2.955 -22.805 1.00 73.44 79 ALA A CA 1
ATOM 684 C C . ALA A 1 79 ? 17.503 3.837 -23.533 1.00 73.44 79 ALA A C 1
ATOM 686 O O . ALA A 1 79 ? 17.565 5.043 -23.310 1.00 73.44 79 ALA A O 1
ATOM 687 N N . GLN A 1 80 ? 18.383 3.222 -24.320 1.00 74.12 80 GLN A N 1
ATOM 688 C CA . GLN A 1 80 ? 19.274 3.975 -25.193 1.00 74.12 80 GLN A CA 1
ATOM 689 C C . GLN A 1 80 ? 18.490 4.386 -26.431 1.00 74.12 80 GLN A C 1
ATOM 691 O O . GLN A 1 80 ? 17.772 3.575 -27.022 1.00 74.12 80 GLN A O 1
ATOM 696 N N . LEU A 1 81 ? 18.622 5.652 -26.818 1.00 77.06 81 LEU A N 1
ATOM 697 C CA . LEU A 1 81 ? 18.089 6.114 -28.086 1.00 77.06 81 LEU A CA 1
ATOM 698 C C . LEU A 1 81 ? 18.814 5.344 -29.199 1.00 77.06 81 LEU A C 1
ATOM 700 O O . LEU A 1 81 ? 20.040 5.314 -29.230 1.00 77.06 81 LEU A O 1
ATOM 704 N N . ALA A 1 82 ? 18.073 4.715 -30.115 1.00 74.06 82 ALA A N 1
ATOM 705 C CA . ALA A 1 82 ? 18.667 3.919 -31.198 1.00 74.06 82 ALA A CA 1
ATOM 706 C C . ALA A 1 82 ? 19.597 4.740 -32.121 1.00 74.06 82 ALA A C 1
ATOM 708 O O . ALA A 1 82 ? 20.408 4.177 -32.852 1.00 74.06 82 ALA A O 1
ATOM 709 N N . TYR A 1 83 ? 19.484 6.068 -32.068 1.00 74.81 83 TYR A N 1
ATOM 710 C CA . TYR A 1 83 ? 20.231 7.030 -32.863 1.00 74.81 83 TYR A CA 1
ATOM 711 C C . TYR A 1 83 ? 20.723 8.160 -31.949 1.00 74.81 83 TYR A C 1
ATOM 713 O O . TYR A 1 83 ? 20.054 9.178 -31.816 1.00 74.81 83 TYR A O 1
ATOM 721 N N . MET A 1 84 ? 21.851 7.959 -31.260 1.00 70.06 84 MET A N 1
ATOM 722 C CA . MET A 1 84 ? 22.466 9.004 -30.422 1.00 70.06 84 MET A CA 1
ATOM 723 C C . MET A 1 84 ? 23.324 9.962 -31.262 1.00 70.06 84 MET A C 1
ATOM 725 O O . MET A 1 84 ? 23.111 11.166 -31.209 1.00 70.06 84 MET A O 1
ATOM 729 N N . ASP A 1 85 ? 24.204 9.419 -32.113 1.00 79.44 85 ASP A N 1
ATOM 730 C CA . ASP A 1 85 ? 25.181 10.207 -32.889 1.00 79.44 85 ASP A CA 1
ATOM 731 C C . ASP A 1 85 ? 24.960 10.149 -34.412 1.00 79.44 85 ASP A C 1
ATOM 733 O O . ASP A 1 85 ? 25.769 10.655 -35.190 1.00 79.44 85 ASP A O 1
ATOM 737 N N . THR A 1 86 ? 23.892 9.488 -34.874 1.00 77.00 86 THR A N 1
ATOM 738 C CA . THR A 1 86 ? 23.618 9.328 -36.312 1.00 77.00 86 THR A CA 1
ATOM 739 C C . THR A 1 86 ? 22.215 9.804 -36.661 1.00 77.00 86 THR A C 1
ATOM 741 O O . THR A 1 86 ? 21.280 9.521 -35.916 1.00 77.00 86 THR A O 1
ATOM 744 N N . PRO A 1 87 ? 22.025 10.513 -37.788 1.00 74.50 87 PRO A N 1
ATOM 745 C CA . PRO A 1 87 ? 20.692 10.898 -38.218 1.00 74.50 87 PRO A CA 1
ATOM 746 C C . PRO A 1 87 ? 19.866 9.646 -38.527 1.00 74.50 87 PRO A C 1
ATOM 748 O O . PRO A 1 87 ? 20.335 8.712 -39.187 1.00 74.50 87 PRO A O 1
ATOM 751 N N . VAL A 1 88 ? 18.621 9.640 -38.050 1.00 76.75 88 VAL A N 1
ATOM 752 C CA . VAL A 1 88 ? 17.659 8.566 -38.311 1.00 76.75 88 VAL A CA 1
ATOM 753 C C . VAL A 1 88 ? 17.498 8.409 -39.823 1.00 76.75 88 VAL A C 1
ATOM 755 O O . VAL A 1 88 ? 17.295 9.388 -40.544 1.00 76.75 88 VAL A O 1
ATOM 758 N N . LYS A 1 89 ? 17.579 7.173 -40.325 1.00 82.56 89 LYS A N 1
ATOM 759 C CA . LYS A 1 89 ? 17.283 6.905 -41.738 1.00 82.56 89 LYS A CA 1
ATOM 760 C C . LYS A 1 89 ? 15.845 7.326 -42.030 1.00 82.56 89 LYS A C 1
ATOM 762 O O . LYS A 1 89 ? 14.936 6.954 -41.290 1.00 82.56 89 LYS A O 1
ATOM 767 N N . ALA A 1 90 ? 15.636 8.052 -43.127 1.00 82.94 90 ALA A N 1
ATOM 768 C CA . ALA A 1 90 ? 14.291 8.399 -43.560 1.00 82.94 90 ALA A CA 1
ATOM 769 C C . ALA A 1 90 ? 13.440 7.118 -43.731 1.00 82.94 90 ALA A C 1
ATOM 771 O O . ALA A 1 90 ? 13.961 6.106 -44.217 1.00 82.94 90 ALA A O 1
ATOM 772 N N . PRO A 1 91 ? 12.148 7.128 -43.346 1.00 87.69 91 PRO A N 1
ATOM 773 C CA . PRO A 1 91 ? 11.259 5.983 -43.516 1.00 87.69 91 PRO A CA 1
ATOM 774 C C . PRO A 1 91 ? 11.259 5.449 -44.954 1.00 87.69 91 PRO A C 1
ATOM 776 O O . PRO A 1 91 ? 11.439 6.203 -45.913 1.00 87.69 91 PRO A O 1
ATOM 779 N N . ARG A 1 92 ? 11.023 4.143 -45.129 1.00 85.75 92 ARG A N 1
ATOM 780 C CA . ARG A 1 92 ? 11.157 3.449 -46.428 1.00 85.75 92 ARG A CA 1
ATOM 781 C C . ARG A 1 92 ? 10.365 4.107 -47.565 1.00 85.75 92 ARG A C 1
ATOM 783 O O . ARG A 1 92 ? 10.813 4.099 -48.710 1.00 85.75 92 ARG A O 1
ATOM 790 N N . ASP A 1 93 ? 9.212 4.692 -47.261 1.00 89.06 93 ASP A N 1
ATOM 791 C CA . ASP A 1 93 ? 8.365 5.366 -48.253 1.00 89.06 93 ASP A CA 1
ATOM 792 C C . ASP A 1 93 ? 8.902 6.733 -48.663 1.00 89.06 93 ASP A C 1
ATOM 794 O O . ASP A 1 93 ? 8.720 7.158 -49.805 1.00 89.06 93 ASP A O 1
ATOM 798 N N . VAL A 1 94 ? 9.591 7.407 -47.744 1.00 87.81 94 VAL A N 1
ATOM 799 C CA . VAL A 1 94 ? 10.310 8.650 -48.021 1.00 87.81 94 VAL A CA 1
ATOM 800 C C . VAL A 1 94 ? 11.521 8.342 -48.896 1.00 87.81 94 VAL A C 1
ATOM 802 O O . VAL A 1 94 ? 11.705 9.009 -49.906 1.00 87.81 94 VAL A O 1
ATOM 805 N N . LEU A 1 95 ? 12.267 7.269 -48.605 1.00 85.38 95 LEU A N 1
ATOM 806 C CA . LEU A 1 95 ? 13.381 6.807 -49.448 1.00 85.38 95 LEU A CA 1
ATOM 807 C C . LEU A 1 95 ? 12.933 6.462 -50.877 1.00 85.38 95 LEU A C 1
ATOM 809 O O . LEU A 1 95 ? 13.573 6.880 -51.841 1.00 85.38 95 LEU A O 1
ATOM 813 N N . ARG A 1 96 ? 11.814 5.739 -51.031 1.00 88.88 96 ARG A N 1
ATOM 814 C CA . ARG A 1 96 ? 11.248 5.419 -52.356 1.00 88.88 96 ARG A CA 1
ATOM 815 C C . ARG A 1 96 ? 10.893 6.677 -53.145 1.00 88.88 96 ARG A C 1
ATOM 817 O O . ARG A 1 96 ? 11.200 6.764 -54.331 1.00 88.88 96 ARG A O 1
ATOM 824 N N . ARG A 1 97 ? 10.277 7.663 -52.489 1.00 90.00 97 ARG A N 1
ATOM 825 C CA . ARG A 1 97 ? 9.945 8.950 -53.114 1.00 90.00 97 ARG A CA 1
ATOM 826 C C . ARG A 1 97 ? 11.194 9.763 -53.447 1.00 90.00 97 ARG A C 1
ATOM 828 O O . ARG A 1 97 ? 11.284 10.284 -54.547 1.00 90.00 97 ARG A O 1
ATOM 835 N N . GLN A 1 98 ? 12.182 9.805 -52.562 1.00 89.44 98 GLN A N 1
ATOM 836 C CA . GLN A 1 98 ? 13.454 10.485 -52.808 1.00 89.44 98 GLN A CA 1
ATOM 837 C C . GLN A 1 98 ? 14.219 9.902 -54.001 1.00 89.44 98 GLN A C 1
ATOM 839 O O . GLN A 1 98 ? 14.795 10.672 -54.758 1.00 89.44 98 GLN A O 1
ATOM 844 N N . MET A 1 99 ? 14.196 8.579 -54.214 1.00 84.88 99 MET A N 1
ATOM 845 C CA . MET A 1 99 ? 14.754 7.976 -55.436 1.00 84.88 99 MET A CA 1
ATOM 846 C C . MET A 1 99 ? 13.949 8.357 -56.678 1.00 84.88 99 MET A C 1
ATOM 848 O O . MET A 1 99 ? 14.531 8.690 -57.703 1.00 84.88 99 MET A O 1
ATOM 852 N N . LYS A 1 100 ? 12.615 8.331 -56.583 1.00 90.38 100 LYS A N 1
ATOM 853 C CA . LYS A 1 100 ? 11.722 8.660 -57.701 1.00 90.38 100 LYS A CA 1
ATOM 854 C C . LYS A 1 100 ? 11.850 10.120 -58.150 1.00 90.38 100 LYS A C 1
ATOM 856 O O . LYS A 1 100 ? 11.805 10.390 -59.342 1.00 90.38 100 LYS A O 1
ATOM 861 N N . TYR A 1 101 ? 11.978 11.042 -57.200 1.00 88.25 101 TYR A N 1
ATOM 862 C CA . TYR A 1 101 ? 11.992 12.489 -57.437 1.00 88.25 101 TYR A CA 1
ATOM 863 C C . TYR A 1 101 ? 13.387 13.117 -57.285 1.00 88.25 101 TYR A C 1
ATOM 865 O O . TYR A 1 101 ? 13.512 14.337 -57.265 1.00 88.25 101 TYR A O 1
ATOM 873 N N . GLY A 1 102 ? 14.437 12.306 -57.125 1.00 84.38 102 GLY A N 1
ATOM 874 C CA . GLY A 1 102 ? 15.823 12.775 -57.002 1.00 84.38 102 GLY A CA 1
ATOM 875 C C . GLY A 1 102 ? 16.128 13.630 -55.762 1.00 84.38 102 GLY A C 1
ATOM 876 O O . GLY A 1 102 ? 17.159 14.287 -55.716 1.00 84.38 102 GLY A O 1
ATOM 877 N N . THR A 1 103 ? 15.259 13.643 -54.747 1.00 82.00 103 THR A N 1
ATOM 878 C CA . THR A 1 103 ? 15.336 14.557 -53.585 1.00 82.00 103 THR A CA 1
ATOM 879 C C . THR A 1 103 ? 16.113 13.979 -52.391 1.00 82.00 103 THR A C 1
ATOM 881 O O . THR A 1 103 ? 16.093 14.530 -51.291 1.00 82.00 103 THR A O 1
ATOM 884 N N . GLY A 1 104 ? 16.756 12.820 -52.557 1.00 76.62 104 GLY A N 1
ATOM 885 C CA . GLY A 1 104 ? 17.584 12.211 -51.515 1.00 76.62 104 GLY A CA 1
ATOM 886 C C . GLY A 1 104 ? 18.912 12.951 -51.385 1.00 76.62 104 GLY A C 1
ATOM 887 O O . GLY A 1 104 ? 19.688 12.969 -52.333 1.00 76.62 104 GLY A O 1
ATOM 888 N N . CYS A 1 105 ? 19.170 13.548 -50.219 1.00 59.44 105 CYS A N 1
ATOM 889 C CA . CYS A 1 105 ? 20.420 14.242 -49.897 1.00 59.44 105 CYS A CA 1
ATOM 890 C C . CYS A 1 105 ? 21.660 13.445 -50.355 1.00 59.44 105 CYS A C 1
ATOM 892 O O . CYS A 1 105 ? 21.821 12.264 -50.030 1.00 59.44 105 CYS A O 1
ATOM 894 N N . VAL A 1 106 ? 22.529 14.117 -51.118 1.00 53.84 106 VAL A N 1
ATOM 895 C CA . VAL A 1 106 ? 23.846 13.637 -51.545 1.00 53.84 106 VAL A CA 1
ATOM 896 C C . VAL A 1 106 ? 24.630 13.231 -50.302 1.00 53.84 106 VAL A C 1
ATOM 898 O O . VAL A 1 106 ? 24.731 13.994 -49.345 1.00 53.84 106 VAL A O 1
ATOM 901 N N . LYS A 1 107 ? 25.178 12.011 -50.309 1.00 53.38 107 LYS A N 1
ATOM 902 C CA . LYS A 1 107 ? 26.093 11.518 -49.274 1.00 53.38 107 LYS A CA 1
ATOM 903 C C . LYS A 1 107 ? 27.108 12.622 -48.979 1.00 53.38 107 LYS A C 1
ATOM 905 O O . LYS A 1 107 ? 27.909 12.927 -49.857 1.00 53.38 107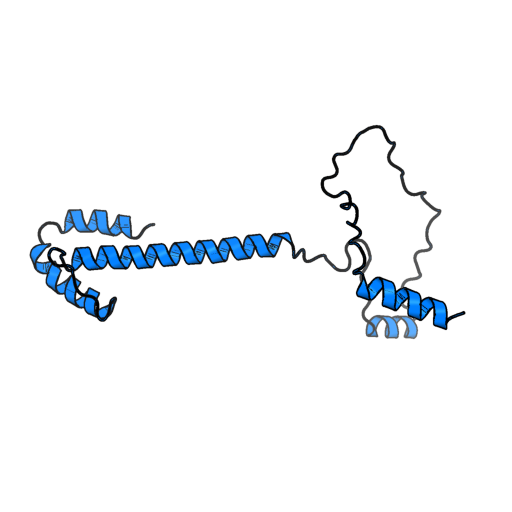 LYS A O 1
ATOM 910 N N . MET A 1 108 ? 27.079 13.191 -47.771 1.00 44.53 108 MET A N 1
ATOM 911 C CA . MET A 1 108 ? 28.181 14.009 -47.273 1.00 44.53 108 MET A CA 1
ATOM 912 C C . MET A 1 108 ? 29.442 13.168 -47.449 1.00 44.53 108 MET A C 1
ATOM 914 O O . MET A 1 108 ? 29.634 12.145 -46.784 1.00 44.53 108 MET A O 1
ATOM 918 N N . THR A 1 109 ? 30.241 13.537 -48.444 1.00 39.28 109 THR A N 1
ATOM 919 C CA . THR A 1 109 ? 31.571 13.001 -48.672 1.00 39.28 109 THR A CA 1
ATOM 920 C C . THR A 1 109 ? 32.303 13.099 -47.348 1.00 39.28 109 THR A C 1
ATOM 922 O O . THR A 1 109 ? 32.326 14.167 -46.736 1.00 39.28 109 THR A O 1
ATOM 925 N N . LYS A 1 110 ? 32.867 11.983 -46.878 1.00 44.72 110 LYS A N 1
ATOM 926 C CA . LYS A 1 110 ? 33.810 12.014 -45.763 1.00 44.72 110 LYS A CA 1
ATOM 927 C C . LYS A 1 110 ? 34.865 13.072 -46.101 1.00 44.72 110 LYS A C 1
ATOM 929 O O . LYS A 1 110 ? 35.615 12.888 -47.056 1.00 44.72 110 LYS A O 1
ATOM 934 N N . GLY A 1 111 ? 34.873 14.180 -45.361 1.00 45.31 111 GLY A N 1
ATOM 935 C CA . GLY A 1 111 ? 35.979 15.133 -45.377 1.00 45.31 111 GLY A CA 1
ATOM 936 C C . GLY A 1 111 ? 37.286 14.440 -44.967 1.00 45.31 111 GLY A C 1
ATOM 937 O O . GLY A 1 111 ? 37.247 13.317 -44.446 1.00 45.31 111 GLY A O 1
ATOM 938 N N . PRO A 1 112 ? 38.447 15.064 -45.230 1.00 45.94 112 PRO A N 1
ATOM 939 C CA . PRO A 1 112 ? 39.746 14.421 -45.090 1.00 45.94 112 PRO A CA 1
ATOM 940 C C . PRO A 1 112 ? 39.951 13.922 -43.658 1.00 45.94 112 PRO A C 1
ATOM 942 O O . PRO A 1 112 ? 39.595 14.587 -42.686 1.00 45.94 112 PRO A O 1
ATOM 945 N N . GLY A 1 113 ? 40.479 12.702 -43.554 1.00 53.03 113 GLY A N 1
ATOM 946 C CA . GLY A 1 113 ? 40.542 11.923 -42.326 1.00 53.03 113 GLY A CA 1
ATOM 947 C C . GLY A 1 113 ? 41.181 12.662 -41.156 1.00 53.03 113 GLY A C 1
ATOM 948 O O . GLY A 1 113 ? 42.394 12.857 -41.111 1.00 53.03 113 GLY A O 1
ATOM 949 N N . VAL A 1 114 ? 40.369 12.958 -40.146 1.00 46.00 114 VAL A N 1
ATOM 950 C CA . VAL A 1 114 ? 40.873 13.191 -38.796 1.00 46.00 114 VAL A CA 1
ATOM 951 C C . VAL A 1 114 ? 41.216 11.819 -38.221 1.00 46.00 114 VAL A C 1
ATOM 953 O O . VAL A 1 114 ? 40.339 10.976 -38.016 1.00 46.00 114 VAL A O 1
ATOM 956 N N . LYS A 1 115 ? 42.513 11.558 -38.023 1.00 51.66 115 LYS A N 1
ATOM 957 C CA . LYS A 1 115 ? 42.978 10.352 -37.325 1.00 51.66 115 LYS A CA 1
ATOM 958 C C . LYS A 1 115 ? 42.349 10.332 -35.924 1.00 51.66 115 LYS A C 1
ATOM 960 O O . LYS A 1 115 ? 42.320 11.381 -35.281 1.00 51.66 115 LYS A O 1
ATOM 965 N N . PRO A 1 116 ? 41.866 9.179 -35.429 1.00 49.50 116 PRO A N 1
ATOM 966 C CA . PRO A 1 116 ? 41.282 9.109 -34.098 1.00 49.50 116 PRO A CA 1
ATOM 967 C C . PRO A 1 116 ? 42.309 9.568 -33.059 1.00 49.50 116 PRO A C 1
ATOM 969 O O . PRO A 1 116 ? 43.448 9.091 -33.044 1.00 49.50 116 PRO A O 1
ATOM 972 N N . TYR A 1 117 ? 41.900 10.514 -32.214 1.00 51.25 117 TYR A N 1
ATOM 973 C CA . TYR A 1 117 ? 42.675 10.976 -31.070 1.00 51.25 117 TYR A CA 1
ATOM 974 C C . TYR A 1 117 ? 43.031 9.773 -30.186 1.00 51.25 117 TYR A C 1
ATOM 976 O O . TYR A 1 117 ? 42.146 9.061 -29.711 1.00 51.25 117 TYR A O 1
ATOM 984 N N . LYS A 1 118 ? 44.331 9.531 -29.988 1.00 53.34 118 LYS A N 1
ATOM 985 C CA . LYS A 1 118 ? 44.839 8.593 -28.983 1.00 53.34 118 LYS A CA 1
ATOM 986 C C . LYS A 1 118 ? 45.233 9.412 -27.750 1.00 53.34 118 LYS A C 1
ATOM 988 O O . LYS A 1 118 ? 46.205 10.163 -27.845 1.00 53.34 118 LYS A O 1
ATOM 993 N N . PRO A 1 119 ? 44.519 9.302 -26.617 1.00 46.91 119 PRO A N 1
ATOM 994 C CA . PRO A 1 119 ? 44.927 9.966 -25.387 1.00 46.91 119 PRO A CA 1
ATOM 995 C C . PRO A 1 119 ? 46.308 9.456 -24.952 1.00 46.91 119 PRO A C 1
ATOM 997 O O . PRO A 1 119 ? 46.564 8.251 -24.950 1.00 46.91 119 PRO A O 1
ATOM 1000 N N . SER A 1 120 ? 47.206 10.381 -24.614 1.00 55.38 120 SER A N 1
ATOM 1001 C CA . SER A 1 120 ? 48.542 10.085 -24.088 1.00 55.38 120 SER A CA 1
ATOM 1002 C C . SER A 1 120 ? 48.445 9.326 -22.757 1.00 55.38 120 SER A C 1
ATOM 1004 O O . SER A 1 120 ? 47.677 9.706 -21.874 1.00 55.38 120 SER A O 1
ATOM 1006 N N . VAL A 1 121 ? 49.230 8.255 -22.603 1.00 56.19 121 VAL A N 1
ATOM 1007 C CA . VAL A 1 121 ? 49.218 7.310 -21.464 1.00 56.19 121 VAL A CA 1
ATOM 1008 C C . VAL A 1 121 ? 49.883 7.907 -20.209 1.00 56.19 121 VAL A C 1
ATOM 1010 O O . VAL A 1 121 ? 50.803 7.324 -19.647 1.00 56.19 121 VAL A O 1
ATOM 1013 N N . ARG A 1 122 ? 49.479 9.102 -19.759 1.00 55.25 122 ARG A N 1
ATOM 1014 C CA . ARG A 1 122 ? 50.075 9.739 -18.561 1.00 55.25 122 ARG A CA 1
ATOM 1015 C C . ARG A 1 122 ? 49.090 10.167 -17.477 1.00 55.25 122 ARG A C 1
ATOM 1017 O O . ARG A 1 122 ? 49.450 10.943 -16.603 1.00 55.25 122 ARG A O 1
ATOM 1024 N N . ALA A 1 123 ? 47.895 9.591 -17.462 1.00 48.31 123 ALA A N 1
ATOM 1025 C CA . ALA A 1 123 ? 47.061 9.595 -16.267 1.00 48.31 123 ALA A CA 1
ATOM 1026 C C . ALA A 1 123 ? 46.296 8.269 -16.181 1.00 48.31 123 ALA A C 1
ATOM 1028 O O . ALA A 1 123 ? 45.645 7.897 -17.163 1.00 48.31 123 ALA A O 1
ATOM 1029 N N . PRO A 1 124 ? 46.345 7.536 -15.053 1.00 50.34 124 PRO A N 1
ATOM 1030 C CA . PRO A 1 124 ? 45.418 6.443 -14.835 1.00 50.34 124 PRO A CA 1
ATOM 1031 C C . PRO A 1 124 ? 44.030 7.057 -14.639 1.00 50.34 124 PRO A C 1
ATOM 1033 O O . PRO A 1 124 ? 43.654 7.478 -13.549 1.00 50.34 124 PRO A O 1
ATOM 1036 N N . VAL A 1 125 ? 43.261 7.136 -15.723 1.00 50.81 125 VAL A N 1
ATOM 1037 C CA . VAL A 1 125 ? 41.819 7.340 -15.630 1.00 50.81 125 VAL A CA 1
ATOM 1038 C C . VAL A 1 125 ? 41.274 6.066 -14.999 1.00 50.81 125 VAL A C 1
ATOM 1040 O O . VAL A 1 125 ? 41.211 5.024 -15.654 1.00 50.81 125 VAL A O 1
ATOM 1043 N N . TYR A 1 126 ? 40.925 6.121 -13.713 1.00 54.31 126 TYR A N 1
ATOM 1044 C CA . TYR A 1 126 ? 40.112 5.078 -13.106 1.00 54.31 126 TYR A CA 1
ATOM 1045 C C . TYR A 1 126 ? 38.773 5.064 -13.845 1.00 54.31 126 TYR A C 1
ATOM 1047 O O . TYR A 1 126 ? 37.908 5.909 -13.625 1.00 54.31 126 TYR A O 1
ATOM 1055 N N . ASN A 1 127 ? 38.647 4.136 -14.791 1.00 57.78 127 ASN A N 1
ATOM 1056 C CA . ASN A 1 127 ? 37.429 3.906 -15.536 1.00 57.78 127 ASN A CA 1
ATOM 1057 C C . ASN A 1 127 ? 36.679 2.755 -14.849 1.00 57.78 127 ASN A C 1
ATOM 1059 O O . ASN A 1 127 ? 37.069 1.598 -15.032 1.00 57.78 127 ASN A O 1
ATOM 1063 N N . PRO A 1 128 ? 35.592 3.011 -14.097 1.00 56.69 128 PRO A N 1
ATOM 1064 C CA . PRO A 1 128 ? 34.797 1.960 -13.449 1.00 56.69 128 PRO A CA 1
ATOM 1065 C C . PRO A 1 128 ? 34.054 1.053 -14.454 1.00 56.69 128 PRO A C 1
ATOM 1067 O O . PRO A 1 128 ? 33.256 0.203 -14.062 1.00 56.69 128 PRO A O 1
ATOM 1070 N N . MET A 1 129 ? 34.306 1.241 -15.753 1.00 57.81 129 MET A N 1
ATOM 1071 C CA . MET A 1 129 ? 33.626 0.615 -16.880 1.00 57.81 129 MET A CA 1
ATOM 1072 C C . MET A 1 129 ? 34.578 -0.117 -17.840 1.00 57.81 129 MET A C 1
ATOM 1074 O O . MET A 1 129 ? 34.144 -0.526 -18.915 1.00 57.81 129 MET A O 1
ATOM 1078 N N . ALA A 1 130 ? 35.858 -0.298 -17.480 1.00 59.53 130 ALA A N 1
ATOM 1079 C CA . ALA A 1 130 ? 36.730 -1.209 -18.220 1.00 59.53 130 ALA A CA 1
ATOM 1080 C C . ALA A 1 130 ? 36.073 -2.599 -18.253 1.00 59.53 130 ALA A C 1
ATOM 1082 O O . ALA A 1 130 ? 35.669 -3.120 -17.209 1.00 59.53 130 ALA A O 1
ATOM 1083 N N . GLU A 1 131 ? 35.899 -3.158 -19.456 1.00 61.47 131 GLU A N 1
ATOM 1084 C CA . GLU A 1 131 ? 35.294 -4.474 -19.646 1.00 61.47 131 GLU A CA 1
ATOM 1085 C C . GLU A 1 131 ? 35.944 -5.465 -18.683 1.00 61.47 131 GLU A C 1
ATOM 1087 O O . GLU A 1 131 ? 37.159 -5.675 -18.711 1.00 61.47 131 GLU A O 1
ATOM 1092 N N . ARG A 1 132 ? 35.135 -6.065 -17.801 1.00 59.62 132 ARG A N 1
ATOM 1093 C CA . ARG A 1 132 ? 35.614 -7.159 -16.956 1.00 59.62 132 ARG A CA 1
ATOM 1094 C C . ARG A 1 132 ? 36.240 -8.199 -17.890 1.00 59.62 132 ARG A C 1
ATOM 1096 O O . ARG A 1 132 ? 35.575 -8.557 -18.870 1.00 59.62 132 ARG A O 1
ATOM 1103 N N . PRO A 1 133 ? 37.464 -8.695 -17.624 1.00 61.81 133 PRO A N 1
ATOM 1104 C CA . PRO A 1 133 ? 38.032 -9.762 -18.431 1.00 61.81 133 PRO A CA 1
ATOM 1105 C C . PRO A 1 133 ? 37.003 -10.888 -18.488 1.00 61.81 133 PRO A C 1
ATOM 1107 O O . PRO A 1 133 ? 36.503 -11.337 -17.452 1.00 61.81 133 PRO A O 1
ATOM 1110 N N . LYS A 1 134 ? 36.603 -11.274 -19.706 1.00 56.00 134 LYS A N 1
ATOM 1111 C CA . LYS A 1 134 ? 35.630 -12.347 -19.910 1.00 56.00 134 LYS A CA 1
ATOM 1112 C C . LYS A 1 134 ? 36.190 -13.581 -19.215 1.00 56.00 134 LYS A C 1
ATOM 1114 O O . LYS A 1 134 ? 37.189 -14.134 -19.664 1.00 56.00 134 LYS A O 1
ATOM 1119 N N . VAL A 1 135 ? 35.570 -13.986 -18.109 1.00 66.50 135 VAL A N 1
ATOM 1120 C CA . VAL A 1 135 ? 35.917 -15.230 -17.423 1.00 66.50 135 VAL A CA 1
ATOM 1121 C C . VAL A 1 135 ? 35.619 -16.353 -18.409 1.00 66.50 135 VAL A C 1
ATOM 1123 O O . VAL A 1 135 ? 34.456 -16.676 -18.662 1.00 66.50 135 VAL A O 1
ATOM 1126 N N . VAL A 1 136 ? 36.667 -16.895 -19.030 1.00 69.44 136 VAL A N 1
ATOM 1127 C CA . VAL A 1 136 ? 36.554 -18.047 -19.921 1.00 69.44 136 VAL A CA 1
ATOM 1128 C C . VAL A 1 136 ? 36.193 -19.230 -19.037 1.00 69.44 136 VAL A C 1
ATOM 1130 O O . VAL A 1 136 ? 37.026 -19.762 -18.309 1.00 69.44 136 VAL A O 1
ATOM 1133 N N . LYS A 1 137 ? 34.913 -19.598 -19.043 1.00 77.31 137 LYS A N 1
ATOM 1134 C CA . LYS A 1 137 ? 34.440 -20.773 -18.315 1.00 77.31 137 LYS A CA 1
ATOM 1135 C C . LYS A 1 137 ? 35.035 -22.019 -18.981 1.00 77.31 137 LYS A C 1
ATOM 1137 O O . LYS A 1 137 ? 34.989 -22.102 -20.213 1.00 77.31 137 LYS A O 1
ATOM 1142 N N . PRO A 1 138 ? 35.583 -22.974 -18.212 1.00 80.56 138 PRO A N 1
ATOM 1143 C CA . PRO A 1 138 ? 36.120 -24.201 -18.781 1.00 80.56 138 PRO A CA 1
ATOM 1144 C C . PRO A 1 138 ? 35.013 -24.963 -19.515 1.00 80.56 138 PRO A C 1
ATOM 1146 O O . PRO A 1 138 ? 33.879 -25.056 -19.039 1.00 80.56 138 PRO A O 1
ATOM 1149 N N . VAL A 1 139 ? 35.339 -25.482 -20.699 1.00 81.31 139 VAL A N 1
ATOM 1150 C CA . VAL A 1 139 ? 34.412 -26.293 -21.494 1.00 81.31 139 VAL A CA 1
ATOM 1151 C C . VAL A 1 139 ? 34.135 -27.595 -20.728 1.00 81.31 139 VAL A C 1
ATOM 1153 O O . VAL A 1 139 ? 35.091 -28.280 -20.363 1.00 81.31 139 VAL A O 1
ATOM 1156 N N . PRO A 1 140 ? 32.863 -27.968 -20.489 1.00 84.50 140 PRO A N 1
ATOM 1157 C CA . PRO A 1 140 ? 32.527 -29.208 -19.797 1.00 84.50 140 PRO A CA 1
ATOM 1158 C C . PRO A 1 140 ? 33.125 -30.441 -20.495 1.00 84.50 140 PRO A C 1
ATOM 1160 O O . PRO A 1 140 ? 33.169 -30.476 -21.729 1.00 84.50 140 PRO A O 1
ATOM 1163 N N . PRO A 1 141 ? 33.522 -31.487 -19.748 1.00 85.31 141 PRO A N 1
ATOM 1164 C CA . PRO A 1 141 ? 34.273 -32.625 -20.290 1.00 85.31 141 PRO A CA 1
ATOM 1165 C C . PRO A 1 141 ? 33.538 -33.361 -21.423 1.00 85.31 141 PRO A C 1
ATOM 1167 O O . PRO A 1 141 ? 34.151 -33.752 -22.416 1.00 85.31 141 PRO A O 1
ATOM 1170 N N . MET A 1 142 ? 32.210 -33.472 -21.336 1.00 88.94 142 MET A N 1
ATOM 1171 C CA . MET A 1 142 ? 31.386 -34.078 -22.390 1.00 88.94 142 MET A CA 1
ATOM 1172 C C . MET A 1 142 ? 31.375 -33.242 -23.679 1.00 88.94 142 MET A C 1
ATOM 1174 O O . MET A 1 142 ? 31.468 -33.784 -24.781 1.00 88.94 142 MET A O 1
ATOM 1178 N N . LEU A 1 143 ? 31.319 -31.912 -23.552 1.00 89.62 143 LEU A N 1
ATOM 1179 C CA . LEU A 1 143 ? 31.314 -30.994 -24.692 1.00 89.62 143 LEU A CA 1
ATOM 1180 C C . LEU A 1 143 ? 32.688 -30.944 -25.372 1.00 89.62 143 LEU A C 1
ATOM 1182 O O . LEU A 1 143 ? 32.767 -30.924 -26.600 1.00 89.62 143 LEU A O 1
ATOM 1186 N N . ALA A 1 144 ? 33.769 -30.993 -24.590 1.00 87.19 144 ALA A N 1
ATOM 1187 C CA . ALA A 1 144 ? 35.129 -31.079 -25.114 1.00 87.19 144 ALA A CA 1
ATOM 1188 C C . ALA A 1 144 ? 35.314 -32.338 -25.981 1.00 87.19 144 ALA A C 1
ATOM 1190 O O . ALA A 1 144 ? 35.804 -32.252 -27.110 1.00 87.19 144 ALA A O 1
ATOM 1191 N N . LYS A 1 145 ? 34.827 -33.492 -25.502 1.00 86.88 145 LYS A N 1
ATOM 1192 C CA . LYS A 1 145 ? 34.896 -34.761 -26.238 1.00 86.88 145 LYS A CA 1
ATOM 1193 C C . LYS A 1 145 ? 34.066 -34.737 -27.526 1.00 86.88 145 LYS A C 1
ATOM 1195 O O . LYS A 1 145 ? 34.554 -35.171 -28.569 1.00 86.88 145 LYS A O 1
ATOM 1200 N N . ALA A 1 146 ? 32.867 -34.151 -27.491 1.00 90.06 146 ALA A N 1
ATOM 1201 C CA . ALA A 1 146 ? 32.022 -33.986 -28.676 1.00 90.06 146 ALA A CA 1
ATOM 1202 C C . ALA A 1 146 ? 32.681 -33.099 -29.750 1.00 90.06 146 ALA A C 1
ATOM 1204 O O . ALA A 1 146 ? 32.674 -33.428 -30.939 1.00 90.06 146 ALA A O 1
ATOM 1205 N N . MET A 1 147 ? 33.310 -31.995 -29.336 1.00 90.56 147 MET A N 1
ATOM 1206 C CA . MET A 1 147 ? 34.022 -31.094 -30.246 1.00 90.56 147 MET A CA 1
ATOM 1207 C C . MET A 1 147 ? 35.240 -31.768 -30.889 1.00 90.56 147 MET A C 1
ATOM 1209 O O . MET A 1 147 ? 35.499 -31.565 -32.077 1.00 90.56 147 MET A O 1
ATOM 1213 N N . GLN A 1 148 ? 35.959 -32.606 -30.138 1.00 89.81 148 GLN A N 1
ATOM 1214 C CA . GLN A 1 148 ? 37.112 -33.346 -30.649 1.00 89.81 148 GLN A CA 1
ATOM 1215 C C . GLN A 1 148 ? 36.708 -34.457 -31.624 1.00 89.81 148 GLN A C 1
ATOM 1217 O O . GLN A 1 148 ? 37.318 -34.580 -32.685 1.00 89.81 148 GLN A O 1
ATOM 1222 N N . MET A 1 149 ? 35.630 -35.193 -31.337 1.00 87.19 149 MET A N 1
ATOM 1223 C CA . MET A 1 149 ? 35.072 -36.169 -32.281 1.00 87.19 149 MET A CA 1
ATOM 1224 C C . MET A 1 149 ? 34.642 -35.514 -33.597 1.00 87.19 149 MET A C 1
ATOM 1226 O O . MET A 1 149 ? 34.999 -35.994 -34.671 1.00 87.19 149 MET A O 1
ATOM 1230 N N . ARG A 1 150 ? 33.955 -34.365 -33.532 1.00 88.12 150 ARG A N 1
ATOM 1231 C CA . ARG A 1 150 ? 33.559 -33.601 -34.727 1.00 88.12 150 ARG A CA 1
ATOM 1232 C C . ARG A 1 150 ? 34.763 -33.118 -35.541 1.00 88.12 150 ARG A C 1
ATOM 1234 O O . ARG A 1 150 ? 34.677 -33.023 -36.762 1.00 88.12 150 ARG A O 1
ATOM 1241 N N . LYS A 1 151 ? 35.874 -32.782 -34.878 1.00 89.50 151 LYS A N 1
ATOM 1242 C CA . LYS A 1 151 ? 37.111 -32.349 -35.541 1.00 89.50 151 LYS A CA 1
ATOM 1243 C C . LYS A 1 151 ? 37.822 -33.512 -36.236 1.00 89.50 151 LYS A C 1
ATOM 1245 O O . LYS A 1 151 ? 38.323 -33.318 -37.337 1.00 89.50 151 LYS A O 1
ATOM 1250 N N . ASN A 1 152 ? 37.813 -34.700 -35.632 1.00 84.62 152 ASN A N 1
ATOM 1251 C CA . ASN A 1 152 ? 38.401 -35.910 -36.214 1.00 84.62 152 ASN A CA 1
ATOM 1252 C C . ASN A 1 152 ? 37.610 -36.430 -37.422 1.00 84.62 152 ASN A C 1
ATOM 1254 O O . ASN A 1 152 ? 38.206 -36.998 -38.318 1.00 84.62 152 ASN A O 1
ATOM 1258 N N . MET A 1 153 ? 36.296 -36.195 -37.465 1.00 76.12 153 MET A N 1
ATOM 1259 C CA . MET A 1 153 ? 35.429 -36.563 -38.596 1.00 76.12 153 MET A CA 1
ATOM 1260 C C . MET A 1 153 ? 35.542 -35.606 -39.799 1.00 76.12 153 MET A C 1
ATOM 1262 O O . MET A 1 153 ? 35.017 -35.882 -40.869 1.00 76.12 153 MET A O 1
ATOM 1266 N N . ARG A 1 154 ? 36.176 -34.440 -39.614 1.00 75.31 154 ARG A N 1
ATOM 1267 C CA . ARG A 1 154 ? 36.406 -33.433 -40.665 1.00 75.31 154 ARG A CA 1
ATOM 1268 C C . ARG A 1 154 ? 37.813 -33.505 -41.276 1.00 75.31 154 ARG A C 1
ATOM 1270 O O . ARG A 1 154 ? 38.149 -32.633 -42.075 1.00 75.31 154 ARG A O 1
ATOM 1277 N N . ARG A 1 155 ? 38.627 -34.473 -40.855 1.00 57.59 155 ARG A N 1
ATOM 1278 C CA . ARG A 1 155 ? 39.879 -34.870 -41.509 1.00 57.59 155 ARG A CA 1
ATOM 1279 C C . ARG A 1 155 ? 39.612 -36.108 -42.343 1.00 57.59 155 ARG A C 1
ATOM 1281 O O . ARG A 1 155 ? 40.252 -36.198 -43.405 1.00 57.59 155 ARG A O 1
#

Secondary structure (DSSP, 8-state):
--HHHHHHHHHHH-GGGHHHHHHHHHHHHHHHSTT----TT--HHHHHHHHHHHHHHHHHHHHHHHHHHHHHHHTT-----S-SSSPPPPPHHHHHHHHHTT-S-------S--PPP---S-S----TTSPPP---PPPPHHHHHHHHHHHHTT-

Sequence (155 aa):
MCPYMYNFLYTRLLQHFLEDTDELWEKLCQRDFRGSQPEEMEQWREMYLRKHNEREMKYQKLKETMSSSIVKGQSGRKAQLAYMDTPVKAPRDVLRRQMKYGTGCVKMTKGPGVKPYKPSVRAPVYNPMAERPKVVKPVPPMLAKAMQMRKNMRR

Foldseek 3Di:
DDPVVVCVVVCVVCVVCVVVCLVVLVVVCCVPPPPDDADPPGGSVRVCVVVVVVVVVVVVVVVVVVVVVVVVVVVPDDPDDPPDPHDDDDPPVVVVVCVVVVVPDDPPPPDDDDDDDDDDPDDPPPDPPDPDPPPPDDDDPVRVVVVVVVVVVVD

pLDDT: mean 74.09, std 16.05, range [39.0, 96.56]

InterPro domains:
  IPR010684 RNA polymerase II transcription factor SIII, subunit A [PF06881] (15-78)
  IPR051870 Elongin-A domain-containing protein [PTHR15141] (15-114)

Radius of gyration: 35.69 Å; chains: 1; bounding box: 70×52×87 Å

Organism: NCBI:txid1093978